Protein AF-A0A956G2D6-F1 (afdb_monomer_lite)

Radius of gyration: 20.36 Å; chains: 1; bounding box: 50×50×45 Å

Foldseek 3Di:
DVVVVVVVVVVVVVVVVVPPPPCVVVLLLVLLVCLLVVDDDNVVSLVVNLVNQPVSLVSLLVCLVPGDLNSVLSSLLSLLSSLELVCLVVLVVCCVVDDDPSNNVSSVVSNVSNVVVVVVD

pLDDT: mean 87.9, std 17.3, range [47.53, 98.69]

Secondary structure (DSSP, 8-state):
--SHHHHHHHHHHHHHHTSS---HHHHHHHHHHHHHHT-S-HHHHHHHHHHHGGGHHHHHHHHHTTS-HHHHHHHHHHHHHH--GGGHHHHHHHHHH---HHHHHHHHHHHHHHHHHHTT-

Structure (mmCIF, N/CA/C/O backbone):
data_AF-A0A956G2D6-F1
#
_entry.id   AF-A0A956G2D6-F1
#
loop_
_atom_site.group_PDB
_atom_site.id
_atom_site.type_symbol
_atom_site.label_atom_id
_atom_site.label_alt_id
_atom_site.label_comp_id
_atom_site.label_asym_id
_atom_site.label_entity_id
_atom_site.label_seq_id
_atom_site.pdbx_PDB_ins_code
_atom_site.Cartn_x
_atom_site.Cartn_y
_atom_site.Cartn_z
_atom_site.occupancy
_atom_site.B_iso_or_equiv
_atom_site.auth_seq_id
_atom_site.auth_comp_id
_atom_site.auth_asym_id
_atom_site.auth_atom_id
_atom_site.pdbx_PDB_model_num
ATOM 1 N N . MET A 1 1 ? 37.553 -36.895 -31.071 1.00 50.66 1 MET A N 1
ATOM 2 C CA . MET A 1 1 ? 37.070 -36.679 -29.684 1.00 50.66 1 MET A CA 1
ATOM 3 C C . MET A 1 1 ? 37.289 -35.267 -29.112 1.00 50.66 1 MET A C 1
ATOM 5 O O . MET A 1 1 ? 36.662 -34.953 -28.116 1.00 50.66 1 MET A O 1
ATOM 9 N N . LYS A 1 2 ? 38.093 -34.372 -29.718 1.00 47.81 2 LYS A N 1
ATOM 10 C CA . LYS A 1 2 ? 38.347 -33.012 -29.175 1.00 47.81 2 LYS A CA 1
ATOM 11 C C . LYS A 1 2 ? 37.260 -31.956 -29.477 1.00 47.81 2 LYS A C 1
ATOM 13 O O . LYS A 1 2 ? 37.235 -30.916 -28.837 1.00 47.81 2 LYS A O 1
ATOM 18 N N . ARG A 1 3 ? 36.348 -32.217 -30.425 1.00 49.69 3 ARG A N 1
ATOM 19 C CA . ARG A 1 3 ? 35.299 -31.259 -30.845 1.00 49.69 3 ARG A CA 1
ATOM 20 C C . ARG A 1 3 ? 34.034 -31.283 -29.974 1.00 49.69 3 ARG A C 1
ATOM 22 O O . ARG A 1 3 ? 33.341 -30.282 -29.907 1.00 49.69 3 ARG A O 1
ATOM 29 N N . ALA A 1 4 ? 33.774 -32.382 -29.263 1.00 51.19 4 ALA A N 1
ATOM 30 C CA . ALA A 1 4 ? 32.620 -32.495 -28.365 1.00 51.19 4 ALA A CA 1
ATOM 31 C C . ALA A 1 4 ? 32.812 -31.723 -27.042 1.00 51.19 4 ALA A C 1
ATOM 33 O O . ALA A 1 4 ? 31.841 -31.281 -26.439 1.00 51.19 4 ALA A O 1
ATOM 34 N N . LEU A 1 5 ? 34.065 -31.505 -26.620 1.00 47.53 5 LEU A N 1
ATOM 35 C CA . LEU A 1 5 ? 34.385 -30.820 -25.362 1.00 47.53 5 LEU A CA 1
ATOM 36 C C . LEU A 1 5 ? 34.169 -29.294 -25.437 1.00 47.53 5 LEU A C 1
ATOM 38 O O . LEU A 1 5 ? 33.824 -28.668 -24.440 1.00 47.53 5 LEU A O 1
ATOM 42 N N . ALA A 1 6 ? 34.333 -28.694 -26.622 1.00 52.78 6 ALA A N 1
ATOM 43 C CA . ALA A 1 6 ? 34.221 -27.245 -26.815 1.00 52.78 6 ALA A CA 1
ATOM 44 C C . ALA A 1 6 ? 32.763 -26.735 -26.791 1.00 52.78 6 ALA A C 1
ATOM 46 O O . ALA A 1 6 ? 32.507 -25.624 -26.326 1.00 52.78 6 ALA A O 1
ATOM 47 N N . CYS A 1 7 ? 31.798 -27.552 -27.232 1.00 49.44 7 CYS A N 1
ATOM 48 C CA . CYS A 1 7 ? 30.370 -27.207 -27.176 1.00 49.44 7 CYS A CA 1
ATOM 49 C C . CYS A 1 7 ? 29.788 -27.282 -25.758 1.00 49.44 7 CYS A C 1
ATOM 51 O O . CYS A 1 7 ? 28.881 -26.525 -25.431 1.00 49.44 7 CYS A O 1
ATOM 53 N N . LEU A 1 8 ? 30.314 -28.159 -24.899 1.00 51.12 8 LEU A N 1
ATOM 54 C CA . LEU A 1 8 ? 29.847 -28.266 -23.515 1.00 51.12 8 LEU A CA 1
ATOM 55 C C . LEU A 1 8 ? 30.339 -27.099 -22.649 1.00 51.12 8 LEU A C 1
ATOM 57 O O . LEU A 1 8 ? 29.592 -26.632 -21.798 1.00 51.12 8 LEU A O 1
ATOM 61 N N . LEU A 1 9 ? 31.543 -26.568 -22.900 1.00 50.56 9 LEU A N 1
ATOM 62 C CA . LEU A 1 9 ? 32.072 -25.431 -22.133 1.00 50.56 9 LEU A CA 1
ATOM 63 C C . LEU A 1 9 ? 31.369 -24.097 -22.442 1.00 50.56 9 LEU A C 1
ATOM 65 O O . LEU A 1 9 ? 31.257 -23.243 -21.567 1.00 50.56 9 LEU A O 1
ATOM 69 N N . SER A 1 10 ? 30.893 -23.909 -23.674 1.00 54.84 10 SER A N 1
ATOM 70 C CA . SER A 1 10 ? 30.214 -22.675 -24.098 1.00 54.84 10 SER A CA 1
ATOM 71 C C . SER A 1 10 ? 28.768 -22.591 -23.591 1.00 54.84 10 SER A C 1
ATOM 73 O O . SER A 1 10 ? 28.270 -21.494 -23.341 1.00 54.84 10 SER A O 1
ATOM 75 N N . LEU A 1 11 ? 28.115 -23.733 -23.352 1.00 51.84 11 LEU A N 1
ATOM 76 C CA . LEU A 1 11 ? 26.757 -23.786 -22.805 1.00 51.84 11 LEU A CA 1
ATOM 77 C C . LEU A 1 11 ? 26.710 -23.429 -21.306 1.00 51.84 11 LEU A C 1
ATOM 79 O O . LEU A 1 11 ? 25.756 -22.801 -20.849 1.00 51.84 11 LEU A O 1
ATOM 83 N N . SER A 1 12 ? 27.764 -23.747 -20.549 1.00 54.56 12 SER A N 1
ATOM 84 C CA . SER A 1 12 ? 27.861 -23.443 -19.112 1.00 54.56 12 SER A CA 1
ATOM 85 C C . SER A 1 12 ? 27.950 -21.941 -18.819 1.00 54.56 12 SER A C 1
ATOM 87 O O . SER A 1 12 ? 27.437 -21.474 -17.805 1.00 54.56 12 SER A O 1
ATOM 89 N N . ILE A 1 13 ? 28.580 -21.170 -19.712 1.00 55.50 13 ILE A N 1
ATOM 90 C CA . ILE A 1 13 ? 28.765 -19.719 -19.542 1.00 55.50 13 ILE A CA 1
ATOM 91 C C . ILE A 1 13 ? 27.453 -18.967 -19.821 1.00 55.50 13 ILE A C 1
ATOM 93 O O . ILE A 1 13 ? 27.145 -17.987 -19.144 1.00 55.50 13 ILE A O 1
ATOM 97 N N . ALA A 1 14 ? 26.628 -19.457 -20.752 1.00 54.78 14 ALA A N 1
ATOM 98 C CA . ALA A 1 14 ? 25.333 -18.851 -21.064 1.00 54.78 14 ALA A CA 1
ATOM 99 C C . ALA A 1 14 ? 24.298 -19.021 -19.932 1.00 54.78 14 ALA A C 1
ATOM 101 O O . ALA A 1 14 ? 23.483 -18.125 -19.715 1.00 54.78 14 ALA A O 1
ATOM 102 N N . LEU A 1 15 ? 24.351 -20.121 -19.167 1.00 52.66 15 LEU A N 1
ATOM 103 C CA . LEU A 1 15 ? 23.475 -20.313 -18.001 1.00 52.66 15 LEU A CA 1
ATOM 104 C C . LEU A 1 15 ? 23.882 -19.454 -16.791 1.00 52.66 15 LEU A C 1
ATOM 106 O O . LEU A 1 15 ? 23.016 -19.073 -16.005 1.00 52.66 15 LEU A O 1
ATOM 110 N N . ALA A 1 16 ? 25.164 -19.103 -16.650 1.00 53.59 16 ALA A N 1
ATOM 111 C CA . ALA A 1 16 ? 25.640 -18.261 -15.550 1.00 53.59 16 ALA A CA 1
ATOM 112 C C . ALA A 1 16 ? 25.192 -16.790 -15.684 1.00 53.59 16 ALA A C 1
ATOM 114 O O . ALA A 1 16 ? 24.932 -16.129 -14.681 1.00 53.59 16 ALA A O 1
ATOM 115 N N . ALA A 1 17 ? 25.030 -16.283 -16.912 1.00 53.00 17 ALA A N 1
ATOM 116 C CA . ALA A 1 17 ? 24.597 -14.903 -17.157 1.00 53.00 17 ALA A CA 1
ATOM 117 C C . ALA A 1 17 ? 23.104 -14.658 -16.850 1.00 53.00 17 ALA A C 1
ATOM 119 O O . ALA A 1 17 ? 22.719 -13.534 -16.540 1.00 53.00 17 ALA A O 1
ATOM 120 N N . ALA A 1 18 ? 22.261 -15.696 -16.888 1.00 53.28 18 ALA A N 1
ATOM 121 C CA . ALA A 1 18 ? 20.830 -15.583 -16.590 1.00 53.28 18 ALA A CA 1
ATOM 122 C C . ALA A 1 18 ? 20.503 -15.634 -15.082 1.00 53.28 18 ALA A C 1
ATOM 124 O O . ALA A 1 18 ? 19.379 -15.325 -14.691 1.00 53.28 18 ALA A O 1
ATOM 125 N N . ALA A 1 19 ? 21.465 -16.016 -14.236 1.00 53.44 19 ALA A N 1
ATOM 126 C CA . ALA A 1 19 ? 21.243 -16.283 -12.814 1.00 53.44 19 ALA A CA 1
ATOM 127 C C . ALA A 1 19 ? 21.637 -15.129 -11.870 1.00 53.44 19 ALA A C 1
ATOM 129 O O . ALA A 1 19 ? 21.356 -15.212 -10.677 1.00 53.44 19 ALA A O 1
ATOM 130 N N . CYS A 1 20 ? 22.266 -14.058 -12.372 1.00 59.19 20 CYS A N 1
ATOM 131 C CA . CYS A 1 20 ? 22.840 -13.004 -11.521 1.00 59.19 20 CYS A CA 1
ATOM 132 C C . CYS A 1 20 ? 22.127 -11.647 -11.560 1.00 59.19 20 CYS A C 1
ATOM 134 O O . CYS A 1 20 ? 22.543 -10.742 -10.842 1.00 59.19 20 CYS A O 1
ATOM 136 N N . ASP A 1 21 ? 21.063 -11.484 -12.346 1.00 55.22 21 ASP A N 1
ATOM 137 C CA . ASP A 1 21 ? 20.349 -10.208 -12.417 1.00 55.22 21 ASP A CA 1
ATOM 138 C C . ASP A 1 21 ? 19.060 -10.260 -11.582 1.00 55.22 21 ASP A C 1
ATOM 140 O O . ASP A 1 21 ? 17.944 -10.364 -12.109 1.00 55.22 21 ASP A O 1
ATOM 144 N N . ASP A 1 22 ? 19.211 -10.238 -10.249 1.00 69.38 22 ASP A N 1
ATOM 145 C CA . ASP A 1 22 ? 18.088 -10.075 -9.318 1.00 69.38 22 ASP A CA 1
ATOM 146 C C . ASP A 1 22 ? 17.561 -8.635 -9.390 1.00 69.38 22 ASP A C 1
ATOM 148 O O . ASP A 1 22 ? 17.736 -7.798 -8.509 1.00 69.38 22 ASP A O 1
ATOM 152 N N . ASN A 1 23 ? 16.883 -8.344 -10.496 1.00 83.06 23 ASN A N 1
ATOM 153 C CA . ASN A 1 23 ? 16.198 -7.086 -10.752 1.00 83.06 23 ASN A CA 1
ATOM 154 C C . ASN A 1 23 ? 14.896 -6.949 -9.955 1.00 83.06 23 ASN A C 1
ATOM 156 O O . ASN A 1 23 ? 14.150 -5.982 -10.147 1.00 83.06 23 ASN A O 1
ATOM 160 N N . ARG A 1 24 ? 14.553 -7.917 -9.099 1.00 86.50 24 ARG A N 1
ATOM 161 C CA . ARG A 1 24 ? 13.306 -7.892 -8.334 1.00 86.50 24 ARG A CA 1
ATOM 162 C C . ARG A 1 24 ? 13.178 -6.641 -7.452 1.00 86.50 24 ARG A C 1
ATOM 164 O O . ARG A 1 24 ? 12.102 -6.037 -7.521 1.00 86.50 24 ARG A O 1
ATOM 171 N N . PRO A 1 25 ? 14.219 -6.182 -6.722 1.00 88.12 25 PRO A N 1
ATOM 172 C CA . PRO A 1 25 ? 14.168 -4.939 -5.952 1.00 88.12 25 PRO A CA 1
ATOM 173 C C . PRO A 1 25 ? 13.843 -3.732 -6.829 1.00 88.12 25 PRO A C 1
ATOM 175 O O . PRO A 1 25 ? 12.890 -2.995 -6.573 1.00 88.12 25 PRO A O 1
ATOM 178 N N . HIS A 1 26 ? 14.577 -3.584 -7.935 1.00 91.19 26 HIS A N 1
ATOM 179 C CA . HIS A 1 26 ? 14.407 -2.472 -8.862 1.00 91.19 26 HIS A CA 1
ATOM 180 C C . HIS A 1 26 ? 13.005 -2.458 -9.488 1.00 91.19 26 HIS A C 1
ATOM 182 O O . HIS A 1 26 ? 12.351 -1.417 -9.558 1.00 91.19 26 HIS A O 1
ATOM 188 N N . ARG A 1 27 ? 12.498 -3.622 -9.914 1.00 94.12 27 ARG A N 1
ATOM 189 C CA . ARG A 1 27 ? 11.162 -3.734 -10.518 1.00 94.12 27 ARG A CA 1
ATOM 190 C C . ARG A 1 27 ? 10.042 -3.478 -9.506 1.00 94.12 27 ARG A C 1
ATOM 192 O O . ARG A 1 27 ? 9.046 -2.854 -9.871 1.00 94.12 27 ARG A O 1
ATOM 199 N N . CYS A 1 28 ? 10.213 -3.902 -8.252 1.00 95.69 28 CYS A N 1
ATOM 200 C CA . CYS A 1 28 ? 9.273 -3.605 -7.172 1.00 95.69 28 CYS A CA 1
ATOM 201 C C . CYS A 1 28 ? 9.209 -2.101 -6.895 1.00 95.69 28 CYS A C 1
ATOM 203 O O . CYS A 1 28 ? 8.127 -1.512 -6.963 1.00 95.69 28 CYS A O 1
ATOM 205 N N . ARG A 1 29 ? 10.367 -1.458 -6.702 1.00 96.06 29 ARG A N 1
ATOM 206 C CA . ARG A 1 29 ? 10.467 -0.003 -6.533 1.00 96.06 29 ARG A CA 1
ATOM 207 C C . ARG A 1 29 ? 9.822 0.749 -7.689 1.00 96.06 29 ARG A C 1
ATOM 209 O O . ARG A 1 29 ? 9.023 1.656 -7.473 1.00 96.06 29 ARG A O 1
ATOM 216 N N . ALA A 1 30 ? 10.119 0.348 -8.925 1.00 95.81 30 ALA A N 1
ATOM 217 C CA . ALA A 1 30 ? 9.541 0.966 -10.111 1.00 95.81 30 ALA A CA 1
ATOM 218 C C . ALA A 1 30 ? 8.009 0.830 -10.150 1.00 95.81 30 ALA A C 1
ATOM 220 O O . ALA A 1 30 ? 7.322 1.774 -10.540 1.00 95.81 30 ALA A O 1
ATOM 221 N N . ALA A 1 31 ? 7.456 -0.313 -9.732 1.00 96.62 31 ALA A N 1
ATOM 222 C CA . ALA A 1 31 ? 6.011 -0.503 -9.652 1.00 96.62 31 ALA A CA 1
ATOM 223 C C . ALA A 1 31 ? 5.374 0.424 -8.604 1.00 96.62 31 ALA A C 1
ATOM 225 O O . ALA A 1 31 ? 4.417 1.125 -8.931 1.00 96.62 31 ALA A O 1
ATOM 226 N N . VAL A 1 32 ? 5.939 0.500 -7.393 1.00 97.62 32 VAL A N 1
ATOM 227 C CA . VAL A 1 32 ? 5.461 1.416 -6.340 1.00 97.62 32 VAL A CA 1
ATOM 228 C C . VAL A 1 32 ? 5.557 2.870 -6.801 1.00 97.62 32 VAL A C 1
ATOM 230 O O . VAL A 1 32 ? 4.589 3.619 -6.690 1.00 97.62 32 VAL A O 1
ATOM 233 N N . TYR A 1 33 ? 6.676 3.263 -7.411 1.00 97.44 33 TYR A N 1
ATOM 234 C CA . TYR A 1 33 ? 6.867 4.613 -7.938 1.00 97.44 33 TYR A CA 1
ATOM 235 C C . TYR A 1 33 ? 5.810 4.991 -8.984 1.00 97.44 33 TYR A C 1
ATOM 237 O O . TYR A 1 33 ? 5.295 6.109 -8.972 1.00 97.44 33 TYR A O 1
ATOM 245 N N . ARG A 1 34 ? 5.431 4.060 -9.870 1.00 97.62 34 ARG A N 1
ATOM 246 C CA . ARG A 1 34 ? 4.359 4.284 -10.855 1.00 97.62 34 ARG A CA 1
ATOM 247 C C . ARG A 1 34 ? 2.994 4.484 -10.193 1.00 97.62 34 ARG A C 1
ATOM 249 O O . ARG A 1 34 ? 2.249 5.353 -10.640 1.00 97.62 34 ARG A O 1
ATOM 256 N N . VAL A 1 35 ? 2.696 3.753 -9.112 1.00 97.62 35 VAL A N 1
ATOM 257 C CA . VAL A 1 35 ? 1.482 3.972 -8.299 1.00 97.62 35 VAL A CA 1
ATOM 258 C C . VAL A 1 35 ? 1.500 5.361 -7.657 1.00 97.62 35 VAL A C 1
ATOM 260 O O . VAL A 1 35 ? 0.486 6.061 -7.677 1.00 97.62 35 VAL A O 1
ATOM 263 N N . VAL A 1 36 ? 2.653 5.784 -7.130 1.00 98.00 36 VAL A N 1
ATOM 264 C CA . VAL A 1 36 ? 2.821 7.098 -6.488 1.00 98.00 36 VAL A CA 1
ATOM 265 C C . VAL A 1 36 ? 2.660 8.239 -7.485 1.00 98.00 36 VAL A C 1
ATOM 267 O O . VAL A 1 36 ? 1.956 9.206 -7.206 1.00 98.00 36 VAL A O 1
ATOM 270 N N . LYS A 1 37 ? 3.280 8.124 -8.663 1.00 97.38 37 LYS A N 1
ATOM 271 C CA . LYS A 1 37 ? 3.179 9.132 -9.723 1.00 97.38 37 LYS A CA 1
ATOM 272 C C . LYS A 1 37 ? 1.813 9.175 -10.404 1.00 97.38 37 LYS A C 1
ATOM 274 O O . LYS A 1 37 ? 1.534 10.159 -11.078 1.00 97.38 37 LYS A O 1
ATOM 279 N N . GLY A 1 38 ? 0.990 8.134 -10.258 1.00 94.31 38 GLY A N 1
ATOM 280 C CA . GLY A 1 38 ? -0.318 8.057 -10.909 1.00 94.31 38 GLY A CA 1
ATOM 281 C C . GLY A 1 38 ? -0.232 8.023 -12.439 1.00 94.31 38 GLY A C 1
ATOM 282 O O . GLY A 1 38 ? -1.134 8.497 -13.117 1.00 94.31 38 GLY A O 1
ATOM 283 N N . THR A 1 39 ? 0.867 7.511 -13.001 1.00 90.31 39 THR A N 1
ATOM 284 C CA . THR A 1 39 ? 1.084 7.492 -14.458 1.00 90.31 39 THR A CA 1
ATOM 285 C C . THR A 1 39 ? 0.690 6.155 -15.065 1.00 90.31 39 THR A C 1
ATOM 287 O O . THR A 1 39 ? 1.163 5.120 -14.593 1.00 90.31 39 THR A O 1
ATOM 290 N N . GLY A 1 40 ? -0.044 6.187 -16.178 1.00 92.44 40 GLY A N 1
ATOM 291 C CA . GLY A 1 40 ? -0.425 4.991 -16.928 1.00 92.44 40 GLY A CA 1
ATOM 292 C C . GLY A 1 40 ? -1.570 4.216 -16.276 1.00 92.44 40 GLY A C 1
ATOM 293 O O . GLY A 1 40 ? -2.422 4.788 -15.602 1.00 92.44 40 GLY A O 1
ATOM 294 N N . ASP A 1 41 ? -1.586 2.904 -16.494 1.00 96.00 41 ASP A N 1
ATOM 295 C CA . ASP A 1 41 ? -2.582 2.000 -15.919 1.00 96.00 41 ASP A CA 1
ATOM 296 C C . ASP A 1 41 ? -2.251 1.708 -14.448 1.00 96.00 41 ASP A C 1
ATOM 298 O O . ASP A 1 41 ? -1.434 0.842 -14.113 1.00 96.00 41 ASP A O 1
ATOM 302 N N . ILE A 1 42 ? -2.863 2.494 -13.565 1.00 96.44 42 ILE A N 1
ATOM 303 C CA . ILE A 1 42 ? -2.614 2.465 -12.125 1.00 96.44 42 ILE A CA 1
ATOM 304 C C . ILE A 1 42 ? -2.971 1.107 -11.518 1.00 96.44 42 ILE A C 1
ATOM 306 O O . ILE A 1 42 ? -2.195 0.591 -10.713 1.00 96.44 42 ILE A O 1
ATOM 310 N N . GLU A 1 43 ? -4.103 0.512 -11.893 1.00 96.88 43 GLU A N 1
ATOM 311 C CA . GLU A 1 43 ? -4.533 -0.766 -11.314 1.00 96.88 43 GLU A CA 1
ATOM 312 C C . GLU A 1 43 ? -3.567 -1.885 -11.698 1.00 96.88 43 GLU A C 1
ATOM 314 O O . GLU A 1 43 ? -3.136 -2.646 -10.833 1.00 96.88 43 GLU A O 1
ATOM 319 N N . ARG A 1 44 ? -3.072 -1.897 -12.941 1.00 96.94 44 ARG A N 1
ATOM 320 C CA . ARG A 1 44 ? -2.004 -2.823 -13.339 1.00 96.94 44 ARG A CA 1
ATOM 321 C C . ARG A 1 44 ? -0.723 -2.631 -12.524 1.00 96.94 44 ARG A C 1
ATOM 323 O O . ARG A 1 44 ? -0.008 -3.599 -12.255 1.00 96.94 44 ARG A O 1
ATOM 330 N N . HIS A 1 45 ? -0.383 -1.400 -12.146 1.00 97.31 45 HIS A N 1
ATOM 331 C CA . HIS A 1 45 ? 0.766 -1.143 -11.276 1.00 97.31 45 HIS A CA 1
ATOM 332 C C . HIS A 1 45 ? 0.520 -1.621 -9.841 1.00 97.31 45 HIS A C 1
ATOM 334 O O . HIS A 1 45 ? 1.418 -2.231 -9.258 1.00 97.31 45 HIS A O 1
ATOM 340 N N . ILE A 1 46 ? -0.690 -1.440 -9.308 1.00 98.12 46 ILE A N 1
ATOM 341 C CA . ILE A 1 46 ? -1.092 -1.995 -8.010 1.00 98.12 46 ILE A CA 1
ATOM 342 C C . ILE A 1 46 ? -1.025 -3.527 -8.045 1.00 98.12 46 ILE A C 1
ATOM 344 O O . ILE A 1 46 ? -0.458 -4.122 -7.133 1.00 98.12 46 ILE A O 1
ATOM 348 N N . A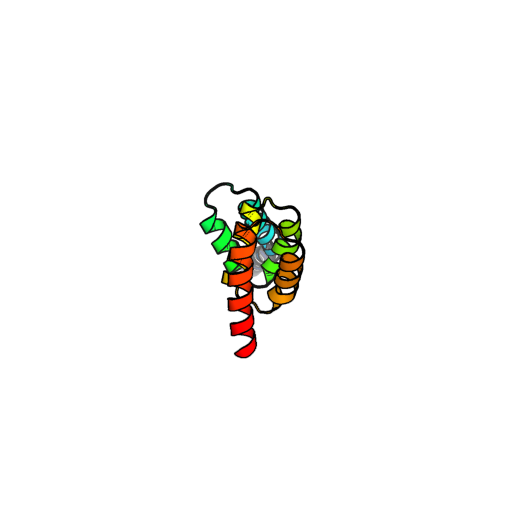SP A 1 47 ? -1.513 -4.174 -9.102 1.00 98.06 47 ASP A N 1
ATOM 349 C CA . ASP A 1 47 ? -1.464 -5.633 -9.255 1.00 98.06 47 ASP A CA 1
ATOM 350 C C . ASP A 1 47 ? -0.030 -6.166 -9.212 1.00 98.06 47 ASP A C 1
ATOM 352 O O . ASP A 1 47 ? 0.247 -7.171 -8.555 1.00 98.06 47 ASP A O 1
ATOM 356 N N . ARG A 1 48 ? 0.915 -5.461 -9.848 1.00 97.19 48 ARG A N 1
ATOM 357 C CA . ARG A 1 48 ? 2.344 -5.802 -9.766 1.00 97.19 48 ARG A CA 1
ATOM 358 C C . ARG A 1 48 ? 2.886 -5.651 -8.349 1.00 97.19 48 ARG A C 1
ATOM 360 O O . ARG A 1 48 ? 3.596 -6.538 -7.890 1.00 97.19 48 ARG A O 1
ATOM 367 N N . VAL A 1 49 ? 2.551 -4.560 -7.657 1.00 98.00 49 VAL A N 1
ATOM 368 C CA . VAL A 1 49 ? 2.930 -4.350 -6.247 1.00 98.00 49 VAL A CA 1
ATOM 369 C C . VAL A 1 49 ? 2.400 -5.494 -5.377 1.00 98.00 49 VAL A C 1
ATOM 371 O O . VAL A 1 49 ? 3.151 -6.069 -4.592 1.00 98.00 49 VAL A O 1
ATOM 374 N N . VAL A 1 50 ? 1.141 -5.891 -5.571 1.00 98.25 50 VAL A N 1
ATOM 375 C CA . VAL A 1 50 ? 0.521 -7.013 -4.854 1.00 98.25 50 VAL A CA 1
ATOM 376 C C . VAL A 1 50 ? 1.225 -8.337 -5.161 1.00 98.25 50 VAL A C 1
ATOM 378 O O . VAL A 1 50 ? 1.451 -9.120 -4.241 1.00 98.25 50 VAL A O 1
ATOM 381 N N . ALA A 1 51 ? 1.633 -8.573 -6.411 1.00 97.44 51 ALA A N 1
ATOM 382 C CA . ALA A 1 51 ? 2.358 -9.782 -6.807 1.00 97.44 51 ALA A CA 1
ATOM 383 C C . ALA A 1 51 ? 3.737 -9.918 -6.131 1.00 97.44 51 ALA A C 1
ATOM 385 O O . ALA A 1 51 ? 4.199 -11.035 -5.902 1.00 97.44 51 ALA A O 1
ATOM 386 N N . TYR A 1 52 ? 4.389 -8.809 -5.761 1.00 97.06 52 TYR A N 1
ATOM 387 C CA . TYR A 1 52 ? 5.613 -8.855 -4.952 1.00 97.06 52 TYR A CA 1
ATOM 388 C C . TYR A 1 52 ? 5.351 -9.242 -3.488 1.00 97.06 52 TYR A C 1
ATOM 390 O O . TYR A 1 52 ? 6.270 -9.712 -2.811 1.00 97.06 52 TYR A O 1
ATOM 398 N N . GLY A 1 53 ? 4.110 -9.101 -3.015 1.00 96.69 53 GLY A N 1
ATOM 399 C CA . GLY A 1 53 ? 3.671 -9.518 -1.689 1.00 96.69 53 GLY A CA 1
ATOM 400 C C . GLY A 1 53 ? 4.339 -8.722 -0.569 1.00 96.69 53 GLY A C 1
ATOM 401 O O . GLY A 1 53 ? 4.497 -7.508 -0.657 1.00 96.69 53 GLY A O 1
ATOM 402 N N . VAL A 1 54 ? 4.748 -9.424 0.490 1.00 95.81 54 VAL A N 1
ATOM 403 C CA . VAL A 1 54 ? 5.410 -8.845 1.674 1.00 95.81 54 VAL A CA 1
ATOM 404 C C . VAL A 1 54 ? 6.634 -8.004 1.308 1.00 95.81 54 VAL A C 1
ATOM 406 O O . VAL A 1 54 ? 6.869 -6.965 1.914 1.00 95.81 54 VAL A O 1
ATOM 409 N N . TYR A 1 5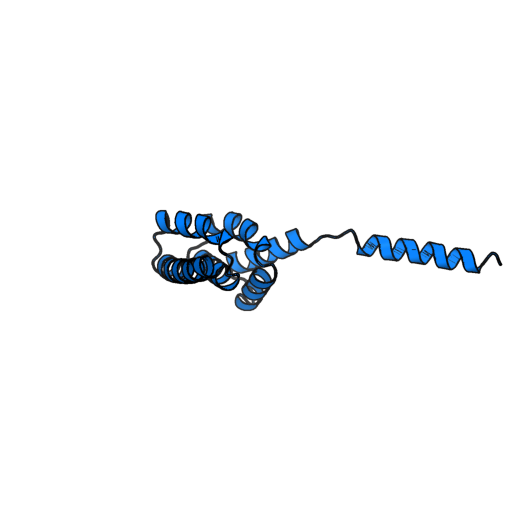5 ? 7.370 -8.401 0.268 1.00 95.12 55 TYR A N 1
ATOM 410 C CA . TYR A 1 55 ? 8.558 -7.684 -0.189 1.00 95.12 55 TYR A CA 1
ATOM 411 C C . TYR A 1 55 ? 8.267 -6.222 -0.570 1.00 95.12 55 TYR A C 1
ATOM 413 O O . TYR A 1 55 ? 9.094 -5.342 -0.348 1.00 95.12 55 TYR A O 1
ATOM 421 N N . ALA A 1 56 ? 7.072 -5.941 -1.098 1.00 97.69 56 ALA A N 1
ATOM 422 C CA . ALA A 1 56 ? 6.694 -4.586 -1.478 1.00 97.69 56 ALA A CA 1
ATOM 423 C C . ALA A 1 56 ? 6.447 -3.654 -0.287 1.00 97.69 56 ALA A C 1
ATOM 425 O O . ALA A 1 56 ? 6.433 -2.442 -0.484 1.00 97.69 56 ALA A O 1
ATOM 426 N N . LEU A 1 57 ? 6.257 -4.180 0.929 1.00 97.81 57 LEU A N 1
ATOM 427 C CA . LEU A 1 57 ? 5.948 -3.357 2.100 1.00 97.81 57 LEU A CA 1
ATOM 428 C C . LEU A 1 57 ? 7.062 -2.352 2.405 1.00 97.81 57 LEU A C 1
ATOM 430 O O . LEU A 1 57 ? 6.753 -1.211 2.726 1.00 97.81 57 LEU A O 1
ATOM 434 N N . VAL A 1 58 ? 8.328 -2.736 2.210 1.00 96.75 58 VAL A N 1
ATOM 435 C CA . VAL A 1 58 ? 9.485 -1.847 2.413 1.00 96.75 58 VAL A CA 1
ATOM 436 C C . VAL A 1 58 ? 9.444 -0.658 1.451 1.00 96.75 58 VAL A C 1
ATOM 438 O O . VAL A 1 58 ? 9.606 0.489 1.854 1.00 96.75 58 VAL A O 1
ATOM 441 N N . GLU A 1 59 ? 9.184 -0.914 0.169 1.00 97.81 59 GLU A N 1
ATOM 442 C CA . GLU A 1 59 ? 9.112 0.146 -0.842 1.00 97.81 59 GLU A CA 1
ATOM 443 C C . GLU A 1 59 ? 7.849 1.011 -0.658 1.00 97.81 59 GLU A C 1
ATOM 445 O O . GLU A 1 59 ? 7.886 2.219 -0.887 1.00 97.81 59 GLU A O 1
ATOM 450 N N . ILE A 1 60 ? 6.736 0.423 -0.199 1.00 98.38 60 ILE A N 1
ATOM 451 C CA . ILE A 1 60 ? 5.527 1.166 0.186 1.00 98.38 60 ILE A CA 1
ATOM 452 C C . ILE A 1 60 ? 5.835 2.110 1.352 1.00 98.38 60 ILE A C 1
ATOM 454 O O . ILE A 1 60 ? 5.512 3.291 1.262 1.00 98.38 60 ILE A O 1
ATOM 458 N N . GLU A 1 61 ? 6.471 1.619 2.415 1.00 97.88 61 GLU A N 1
ATOM 459 C CA . GLU A 1 61 ? 6.841 2.405 3.597 1.00 97.88 61 GLU A CA 1
ATOM 460 C C . GLU A 1 61 ? 7.723 3.604 3.234 1.00 97.88 61 GLU A C 1
ATOM 462 O O . GLU A 1 61 ? 7.435 4.730 3.633 1.00 97.88 61 GLU A O 1
ATOM 467 N N . GLN A 1 62 ? 8.732 3.395 2.386 1.00 96.50 62 GLN A N 1
ATOM 468 C CA . GLN A 1 62 ? 9.622 4.469 1.936 1.00 96.50 62 GLN A CA 1
ATOM 469 C C . GLN A 1 62 ? 8.895 5.587 1.177 1.00 96.50 62 GLN A C 1
ATOM 471 O O . GLN A 1 62 ? 9.322 6.740 1.214 1.00 96.50 62 GLN A O 1
ATOM 476 N N . GLN A 1 63 ? 7.820 5.267 0.455 1.00 97.19 63 GLN A N 1
ATOM 477 C CA . GLN A 1 63 ? 7.130 6.233 -0.401 1.00 97.19 63 GLN A CA 1
ATOM 478 C C . GLN A 1 63 ? 5.893 6.851 0.256 1.00 97.19 63 GLN A C 1
ATOM 480 O O . GLN A 1 63 ? 5.536 7.989 -0.056 1.00 97.19 63 GLN A O 1
ATOM 485 N N . ILE A 1 64 ? 5.217 6.128 1.153 1.00 97.69 64 ILE A N 1
ATOM 486 C CA . ILE A 1 64 ? 3.885 6.509 1.634 1.00 97.69 64 ILE A CA 1
ATOM 487 C C . ILE A 1 64 ? 3.887 7.837 2.393 1.00 97.69 64 ILE A C 1
ATOM 489 O O . ILE A 1 64 ? 2.936 8.598 2.267 1.00 97.69 64 ILE A O 1
ATOM 493 N N . HIS A 1 65 ? 4.961 8.171 3.108 1.00 93.81 65 HIS A N 1
ATOM 494 C CA . HIS A 1 65 ? 5.048 9.406 3.895 1.00 93.81 65 HIS A CA 1
ATOM 495 C C . HIS A 1 65 ? 5.211 10.677 3.051 1.00 93.81 65 HIS A C 1
ATOM 497 O O . HIS A 1 65 ? 4.877 11.766 3.512 1.00 93.81 65 HIS A O 1
ATOM 503 N N . HIS A 1 66 ? 5.690 10.546 1.813 1.00 93.94 66 HIS A N 1
ATOM 504 C CA . HIS A 1 66 ? 5.938 11.674 0.907 1.00 93.94 66 HIS A CA 1
ATOM 505 C C . HIS A 1 66 ? 4.9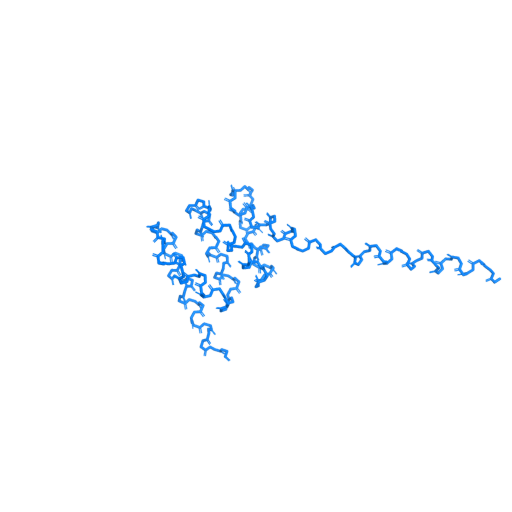75 11.704 -0.285 1.00 93.94 66 HIS A C 1
ATOM 507 O O . HIS A 1 66 ? 4.960 12.663 -1.057 1.00 93.94 66 HIS A O 1
ATOM 513 N N . ALA A 1 67 ? 4.170 10.656 -0.454 1.00 97.44 67 ALA A N 1
ATOM 514 C CA . ALA A 1 67 ? 3.201 10.558 -1.530 1.00 97.44 67 ALA A CA 1
ATOM 515 C C . ALA A 1 67 ? 2.018 11.525 -1.316 1.00 97.44 67 ALA A C 1
ATOM 517 O O . ALA A 1 67 ? 1.613 11.757 -0.173 1.00 97.44 67 ALA A O 1
ATOM 518 N N . PRO A 1 68 ? 1.410 12.062 -2.391 1.00 97.75 68 PRO A N 1
ATOM 519 C CA . PRO A 1 68 ? 0.165 12.825 -2.290 1.00 97.75 68 PRO A CA 1
ATOM 520 C C . PRO A 1 68 ? -0.978 11.944 -1.758 1.00 97.75 68 PRO A C 1
ATOM 522 O O . PRO A 1 68 ? -0.940 10.723 -1.910 1.00 97.75 68 PRO A O 1
ATOM 525 N N . ALA A 1 69 ? -2.011 12.551 -1.165 1.00 97.81 69 ALA A N 1
ATOM 526 C CA . ALA A 1 69 ? -3.094 11.833 -0.478 1.00 97.81 69 ALA A CA 1
ATOM 527 C C . ALA A 1 69 ? -3.729 10.720 -1.333 1.00 97.81 69 ALA A C 1
ATOM 529 O O . ALA A 1 69 ? -3.855 9.580 -0.892 1.00 97.81 69 ALA A O 1
ATOM 530 N N . GLU A 1 70 ? -4.028 11.008 -2.599 1.00 97.44 70 GLU A N 1
ATOM 531 C CA . GLU A 1 70 ? -4.590 10.025 -3.527 1.00 97.44 70 GLU A CA 1
ATOM 532 C C . GLU A 1 70 ? -3.663 8.807 -3.727 1.00 97.44 70 GLU A C 1
ATOM 534 O O . GLU A 1 70 ? -4.104 7.656 -3.715 1.00 97.44 70 GLU A O 1
ATOM 539 N N . ALA A 1 71 ? -2.352 9.036 -3.846 1.00 98.06 71 ALA A N 1
ATOM 540 C CA . ALA A 1 71 ? -1.369 7.963 -3.930 1.00 98.06 71 ALA A CA 1
ATOM 541 C C . ALA A 1 71 ? -1.247 7.186 -2.612 1.00 98.06 71 ALA A C 1
ATOM 543 O O . ALA A 1 71 ? -1.160 5.959 -2.650 1.00 98.06 71 ALA A O 1
ATOM 544 N N . ARG A 1 72 ? -1.303 7.853 -1.451 1.00 98.50 72 ARG A N 1
ATOM 545 C CA . ARG A 1 72 ? -1.327 7.169 -0.147 1.00 98.50 72 ARG A CA 1
ATOM 546 C C . ARG A 1 72 ? -2.528 6.238 -0.036 1.00 98.50 72 ARG A C 1
ATOM 548 O O . ARG A 1 72 ? -2.347 5.071 0.299 1.00 98.50 72 ARG A O 1
ATOM 555 N N . ALA A 1 73 ? -3.722 6.693 -0.417 1.00 98.44 73 ALA A N 1
ATOM 556 C CA . ALA A 1 73 ? -4.924 5.856 -0.443 1.00 98.44 73 ALA A CA 1
ATOM 557 C C . ALA A 1 73 ? -4.739 4.607 -1.330 1.00 98.44 73 ALA A C 1
ATOM 559 O O . ALA A 1 73 ? -5.087 3.494 -0.923 1.00 98.44 73 ALA A O 1
ATOM 560 N N . ARG A 1 74 ? -4.115 4.756 -2.509 1.00 98.44 74 ARG A N 1
ATOM 561 C CA . ARG A 1 74 ? -3.764 3.624 -3.389 1.00 98.44 74 ARG A CA 1
ATOM 562 C C . ARG A 1 74 ? -2.776 2.651 -2.743 1.00 98.44 74 ARG A C 1
ATOM 564 O O . ARG A 1 74 ? -2.984 1.441 -2.821 1.00 98.44 74 ARG A O 1
ATOM 571 N N . LEU A 1 75 ? -1.727 3.147 -2.088 1.00 98.56 75 LEU A N 1
ATOM 572 C CA . LEU A 1 75 ? -0.731 2.311 -1.404 1.00 98.56 75 LEU A CA 1
ATOM 573 C C . LEU A 1 75 ? -1.324 1.564 -0.198 1.00 98.56 75 LEU A C 1
ATOM 575 O O . LEU A 1 75 ? -1.038 0.381 0.006 1.00 98.56 75 LEU A O 1
ATOM 579 N N . VAL A 1 76 ? -2.212 2.208 0.561 1.00 98.69 76 VAL A N 1
ATOM 580 C CA . VAL A 1 76 ? -2.973 1.571 1.647 1.00 98.69 76 VAL A CA 1
ATOM 581 C C . VAL A 1 76 ? -3.865 0.455 1.090 1.00 98.69 76 VAL A C 1
ATOM 583 O O . VAL A 1 76 ? -3.847 -0.672 1.591 1.00 98.69 76 VAL A O 1
ATOM 586 N N . ARG A 1 77 ? -4.573 0.708 -0.017 1.00 98.25 77 ARG A N 1
ATOM 587 C CA . A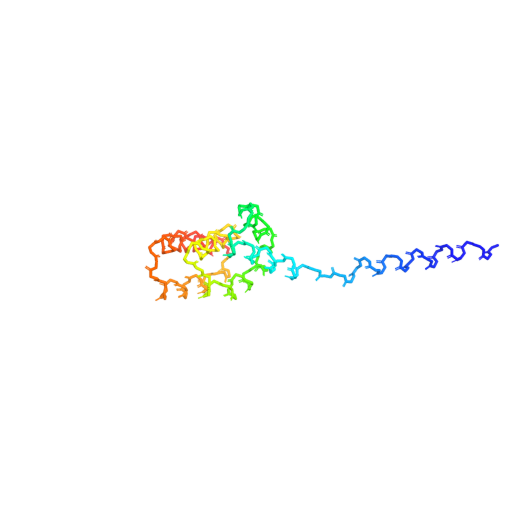RG A 1 77 ? -5.364 -0.318 -0.713 1.00 98.25 77 ARG A CA 1
ATOM 588 C C . ARG A 1 77 ? -4.496 -1.483 -1.200 1.00 98.25 77 ARG A C 1
ATOM 590 O O . ARG A 1 77 ? -4.882 -2.638 -1.018 1.00 98.25 77 ARG A O 1
ATOM 597 N N . ALA A 1 78 ? -3.327 -1.208 -1.779 1.00 98.50 78 ALA A N 1
ATOM 598 C CA . ALA A 1 78 ? -2.371 -2.238 -2.188 1.00 98.50 78 ALA A CA 1
ATOM 599 C C . ALA A 1 78 ? -1.932 -3.097 -0.989 1.00 98.50 78 ALA A C 1
ATOM 601 O O . ALA A 1 78 ? -1.940 -4.324 -1.065 1.00 98.50 78 ALA A O 1
ATOM 602 N N . THR A 1 79 ? -1.659 -2.463 0.153 1.00 98.50 79 THR A N 1
ATOM 603 C CA . THR A 1 79 ? -1.296 -3.130 1.413 1.00 98.50 79 THR A CA 1
ATOM 604 C C . THR A 1 79 ? -2.401 -4.067 1.907 1.00 98.50 79 THR A C 1
ATOM 606 O O . THR A 1 79 ? -2.131 -5.213 2.281 1.00 98.50 79 THR A O 1
ATOM 609 N N . ARG A 1 80 ? -3.669 -3.640 1.836 1.00 98.50 80 ARG A N 1
ATOM 610 C CA . ARG A 1 80 ? -4.822 -4.506 2.143 1.00 98.50 80 ARG A CA 1
ATOM 611 C C . ARG A 1 80 ? -4.873 -5.737 1.243 1.00 98.50 80 ARG A C 1
ATOM 613 O O . ARG A 1 80 ? -5.144 -6.835 1.732 1.00 98.50 80 ARG A O 1
ATOM 620 N N . ARG A 1 81 ? -4.618 -5.553 -0.056 1.00 98.31 81 ARG A N 1
ATOM 621 C CA . ARG A 1 81 ? -4.616 -6.628 -1.060 1.00 98.31 81 ARG A CA 1
ATOM 622 C C . ARG A 1 81 ? -3.460 -7.611 -0.847 1.00 98.31 81 ARG A C 1
ATOM 624 O O . ARG A 1 81 ? -3.696 -8.811 -0.932 1.00 98.31 81 ARG A O 1
ATOM 631 N N . ILE A 1 82 ? -2.265 -7.127 -0.488 1.00 98.19 82 ILE A N 1
ATOM 632 C CA . ILE A 1 82 ? -1.143 -7.972 -0.033 1.00 98.19 82 ILE A CA 1
ATOM 633 C C . ILE A 1 82 ? -1.582 -8.797 1.183 1.00 98.19 82 ILE A C 1
ATOM 635 O O . ILE A 1 82 ? -1.352 -10.002 1.257 1.00 98.19 82 ILE A O 1
ATOM 639 N N . GLY A 1 83 ? -2.266 -8.157 2.135 1.00 97.62 83 GLY A N 1
ATOM 640 C CA . GLY A 1 83 ? -2.951 -8.856 3.214 1.00 97.62 83 GLY A CA 1
ATOM 641 C C . GLY A 1 83 ? -2.021 -9.518 4.232 1.00 97.62 83 GLY A C 1
ATOM 642 O O . GLY A 1 83 ? -2.454 -10.455 4.908 1.00 97.62 83 GLY A O 1
ATOM 643 N N . SER A 1 84 ? -0.771 -9.058 4.326 1.00 96.75 84 SER A N 1
ATOM 644 C CA . SER A 1 84 ? 0.201 -9.531 5.310 1.00 96.75 84 SER A CA 1
ATOM 645 C C . SER A 1 84 ? 0.008 -8.827 6.658 1.00 96.75 84 SER A C 1
ATOM 647 O O . SER A 1 84 ? -0.008 -7.593 6.693 1.00 96.75 84 SER A O 1
ATOM 649 N N . PRO A 1 85 ? -0.083 -9.565 7.783 1.00 96.31 85 PRO A N 1
ATOM 650 C CA . PRO A 1 85 ? -0.109 -8.972 9.121 1.00 96.31 85 PRO A CA 1
ATOM 651 C C . PRO A 1 85 ? 1.121 -8.115 9.450 1.00 96.31 85 PRO A C 1
ATOM 653 O O . PRO A 1 85 ? 1.031 -7.259 10.326 1.00 96.31 85 PRO A O 1
ATOM 656 N N . GLU A 1 86 ? 2.243 -8.308 8.750 1.00 96.25 86 GLU A N 1
ATOM 657 C CA . GLU A 1 86 ? 3.469 -7.513 8.925 1.00 96.25 86 GLU A CA 1
ATOM 658 C C . GLU A 1 86 ? 3.277 -6.034 8.580 1.00 96.25 86 GLU A C 1
ATOM 660 O O . GLU A 1 86 ? 4.010 -5.191 9.078 1.00 96.25 86 GLU A O 1
ATOM 665 N N . ALA A 1 87 ? 2.245 -5.689 7.806 1.00 97.88 87 ALA A N 1
ATOM 666 C CA . ALA A 1 87 ? 1.918 -4.298 7.519 1.00 97.88 87 ALA A CA 1
ATOM 667 C C . ALA A 1 87 ? 1.193 -3.578 8.676 1.00 97.88 87 ALA A C 1
ATOM 669 O O . ALA A 1 87 ? 1.015 -2.362 8.626 1.00 97.88 87 ALA A O 1
ATOM 670 N N . LEU A 1 88 ? 0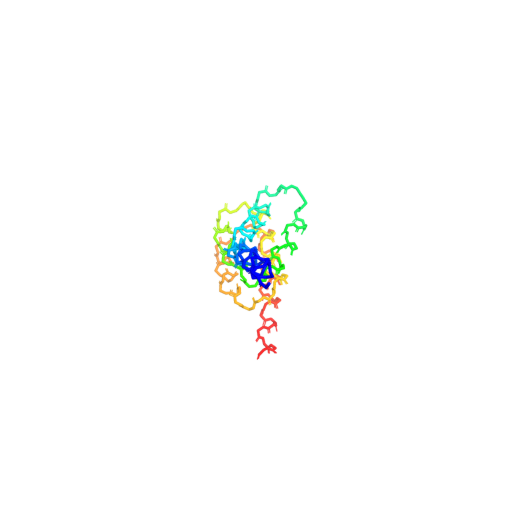.742 -4.295 9.716 1.00 97.75 88 LEU A N 1
ATOM 671 C CA . LEU A 1 88 ? -0.029 -3.704 10.820 1.00 97.75 88 LEU A CA 1
ATOM 672 C C . LEU A 1 88 ? 0.692 -2.552 11.544 1.00 97.75 88 LEU A C 1
ATOM 674 O O . LEU A 1 88 ? 0.019 -1.553 11.801 1.00 97.75 88 LEU A O 1
ATOM 678 N N . PRO A 1 89 ? 1.993 -2.638 11.892 1.00 97.56 89 PRO A N 1
ATOM 679 C CA . PRO A 1 89 ? 2.701 -1.534 12.541 1.00 97.56 89 PRO A CA 1
ATOM 680 C C . PRO A 1 89 ? 2.697 -0.264 11.686 1.00 97.56 89 PRO A C 1
ATOM 682 O O . PRO A 1 89 ? 2.290 0.787 12.178 1.00 97.56 89 PRO A O 1
ATOM 685 N N . LEU A 1 90 ? 3.029 -0.382 10.396 1.00 97.31 90 LEU A N 1
ATOM 686 C CA . LEU A 1 90 ? 3.017 0.735 9.450 1.00 97.31 90 LEU A CA 1
ATOM 687 C C . LEU A 1 90 ? 1.624 1.366 9.332 1.00 97.31 90 LEU A C 1
ATOM 689 O O . LEU A 1 90 ? 1.481 2.579 9.446 1.00 97.31 90 LEU A O 1
ATOM 693 N N . MET A 1 91 ? 0.579 0.552 9.143 1.00 98.31 91 MET A N 1
ATOM 694 C CA . MET A 1 91 ? -0.793 1.061 9.011 1.00 98.31 91 MET A CA 1
ATOM 695 C C . MET A 1 91 ? -1.282 1.742 10.297 1.00 98.31 91 MET A C 1
ATOM 697 O O . MET A 1 91 ? -1.992 2.742 10.228 1.00 98.31 91 MET A O 1
ATOM 701 N N . ARG A 1 92 ? -0.896 1.232 11.475 1.00 98.19 92 ARG A N 1
ATOM 702 C CA . ARG A 1 92 ? -1.224 1.858 12.766 1.00 98.19 92 ARG A CA 1
ATOM 703 C C . ARG A 1 92 ? -0.515 3.191 12.938 1.00 98.19 92 ARG A C 1
ATOM 705 O O . ARG A 1 92 ? -1.165 4.149 13.332 1.00 98.19 92 ARG A O 1
ATOM 712 N N . PHE A 1 93 ? 0.774 3.251 12.617 1.00 97.75 93 PHE A N 1
ATOM 713 C CA . PHE A 1 93 ? 1.529 4.498 12.658 1.00 97.75 93 PHE A CA 1
ATOM 714 C C . PHE A 1 93 ? 0.949 5.531 11.687 1.00 97.75 93 PHE A C 1
ATOM 716 O O . PHE A 1 93 ? 0.658 6.656 12.080 1.00 97.75 93 PHE A O 1
ATOM 723 N N . LEU A 1 94 ? 0.681 5.147 10.436 1.00 97.75 94 LEU A N 1
ATOM 724 C CA . LEU A 1 94 ? 0.100 6.070 9.463 1.00 97.75 94 LEU A CA 1
ATOM 725 C C . LEU A 1 94 ? -1.261 6.605 9.936 1.00 97.75 94 LEU A C 1
ATOM 727 O O . LEU A 1 94 ? -1.551 7.786 9.773 1.00 97.75 94 LEU A O 1
ATOM 731 N N . ARG A 1 95 ? -2.067 5.771 10.604 1.00 97.81 95 ARG A N 1
ATOM 732 C CA . ARG A 1 95 ? -3.361 6.182 11.162 1.00 97.81 95 ARG A CA 1
ATOM 733 C C . ARG A 1 95 ? -3.267 7.266 12.241 1.00 97.81 95 ARG A C 1
ATOM 735 O O . ARG A 1 95 ? -4.239 8.003 12.395 1.00 97.81 95 ARG A O 1
ATOM 742 N N . THR A 1 96 ? -2.154 7.373 12.975 1.00 97.75 96 THR A N 1
ATOM 743 C CA . THR A 1 96 ? -1.986 8.412 14.010 1.00 97.75 96 THR A CA 1
ATOM 744 C C . THR A 1 96 ? -1.597 9.771 13.441 1.00 97.75 96 THR A C 1
ATOM 746 O O . THR A 1 96 ? -1.773 10.774 14.123 1.00 97.75 96 THR A O 1
ATOM 749 N N . VAL A 1 97 ? -1.044 9.809 12.226 1.00 96.94 97 VAL A N 1
ATOM 750 C CA . VAL A 1 97 ? -0.521 11.041 11.610 1.00 96.94 97 VAL A CA 1
ATOM 751 C C . VAL A 1 97 ? -1.331 11.513 10.400 1.00 96.94 97 VAL A C 1
ATOM 753 O O . VAL A 1 97 ? -1.229 12.675 10.018 1.00 96.94 97 VAL A O 1
ATOM 756 N N . GLU A 1 98 ? -2.128 10.637 9.786 1.00 97.69 98 GLU A N 1
ATOM 757 C CA . GLU A 1 98 ? -2.934 10.963 8.610 1.00 97.69 98 GLU A CA 1
ATOM 758 C C . GLU A 1 98 ? -4.168 11.804 8.965 1.00 97.69 98 GLU A C 1
ATOM 760 O O . GLU A 1 98 ? -4.842 11.564 9.967 1.00 97.69 98 GLU A O 1
ATOM 765 N N . GLN A 1 99 ? -4.484 12.766 8.098 1.00 97.31 99 GLN A N 1
ATOM 766 C CA . GLN A 1 99 ? -5.609 13.692 8.265 1.00 97.31 99 GLN A CA 1
ATOM 767 C C . GLN A 1 99 ? -6.579 13.651 7.079 1.00 97.31 99 GLN A C 1
ATOM 769 O O . GLN A 1 99 ? -7.734 14.052 7.217 1.00 97.31 99 GLN A O 1
ATOM 774 N N . ASP A 1 100 ? -6.143 13.154 5.917 1.00 98.38 100 ASP A N 1
ATOM 775 C CA . ASP A 1 100 ? -6.992 13.084 4.732 1.00 98.38 100 ASP A CA 1
ATOM 776 C C . ASP A 1 100 ? -8.095 12.025 4.888 1.00 98.38 100 ASP A C 1
ATOM 778 O O . ASP A 1 100 ? -7.824 10.835 5.066 1.00 98.38 100 ASP A O 1
ATOM 782 N N . GLY A 1 101 ? -9.358 12.444 4.767 1.00 97.50 101 GLY A N 1
ATOM 783 C CA . GLY A 1 101 ? -10.517 11.571 4.974 1.00 97.50 101 GLY A CA 1
ATOM 784 C C . GLY A 1 101 ? -10.582 10.364 4.029 1.00 97.50 101 GLY A C 1
ATOM 785 O O . GLY A 1 101 ? -11.052 9.294 4.427 1.00 97.50 101 GLY A O 1
ATOM 786 N N . THR A 1 102 ? -10.073 10.490 2.801 1.00 97.00 102 THR A N 1
ATOM 787 C CA . THR A 1 102 ? -10.036 9.382 1.834 1.00 97.00 102 THR A CA 1
ATOM 788 C C . THR A 1 102 ? -9.011 8.341 2.261 1.00 97.00 102 THR A C 1
ATOM 790 O O . THR A 1 102 ? -9.305 7.142 2.261 1.00 97.00 102 THR A O 1
ATOM 793 N N . VAL A 1 103 ? -7.821 8.789 2.671 1.00 98.31 103 VAL A N 1
ATOM 794 C CA . VAL A 1 103 ? -6.771 7.891 3.168 1.00 98.31 103 VAL A CA 1
ATOM 795 C C . VAL A 1 103 ? -7.211 7.225 4.471 1.00 98.31 103 VAL A C 1
ATOM 797 O O . VAL A 1 103 ? -7.047 6.014 4.614 1.00 98.31 103 VAL A O 1
ATOM 800 N N . LEU A 1 104 ? -7.840 7.972 5.385 1.00 98.56 104 LEU A N 1
ATOM 801 C CA . LEU A 1 104 ? -8.370 7.443 6.644 1.00 98.56 104 LEU A CA 1
ATOM 802 C C . LEU A 1 104 ? -9.401 6.331 6.424 1.00 98.56 104 LEU A C 1
ATOM 804 O O . LEU A 1 104 ? -9.303 5.274 7.048 1.00 98.56 104 LEU A O 1
ATOM 808 N N . LYS A 1 105 ? -10.334 6.512 5.481 1.00 98.19 105 LYS A N 1
ATOM 809 C CA . LYS A 1 105 ? -11.309 5.473 5.114 1.00 98.19 105 LYS A CA 1
ATOM 810 C C . LYS A 1 105 ? -10.624 4.190 4.635 1.00 98.19 105 LYS A C 1
ATOM 812 O O . LYS A 1 105 ? -11.014 3.089 5.030 1.00 98.19 105 LYS A O 1
ATOM 817 N N . GLU A 1 106 ? -9.608 4.314 3.782 1.00 98.31 106 GLU A N 1
ATOM 818 C CA . GLU A 1 106 ? -8.857 3.152 3.299 1.00 98.31 106 GLU A CA 1
ATOM 819 C C . GLU A 1 106 ? -8.018 2.507 4.410 1.00 98.31 106 GLU A C 1
ATOM 821 O O . GLU A 1 106 ? -7.921 1.277 4.459 1.00 98.31 106 GLU A O 1
ATOM 826 N N . LEU A 1 107 ? -7.454 3.300 5.325 1.00 98.31 107 LEU A N 1
ATOM 827 C CA . LEU A 1 107 ? -6.690 2.820 6.479 1.00 98.31 107 LEU A CA 1
ATOM 828 C C . LEU A 1 107 ? -7.557 2.002 7.426 1.00 98.31 107 LEU A C 1
ATOM 830 O O . LEU A 1 107 ? -7.172 0.888 7.779 1.00 98.31 107 LEU A O 1
ATOM 834 N N . ASP A 1 108 ? -8.736 2.505 7.778 1.00 98.38 108 ASP A N 1
ATOM 835 C CA . ASP A 1 108 ? -9.650 1.828 8.698 1.00 98.38 108 ASP A CA 1
ATOM 836 C C . ASP A 1 108 ? -10.106 0.479 8.117 1.00 98.38 108 ASP A C 1
ATOM 838 O O . ASP A 1 108 ? -10.017 -0.562 8.778 1.00 98.38 108 ASP A O 1
ATOM 842 N N . ALA A 1 109 ? -10.469 0.455 6.831 1.00 98.25 109 ALA A N 1
ATOM 843 C CA . ALA A 1 109 ? -10.796 -0.782 6.124 1.00 98.25 109 ALA A CA 1
ATOM 844 C C . ALA A 1 109 ? -9.604 -1.761 6.055 1.00 98.25 109 ALA A C 1
ATOM 846 O O . ALA A 1 109 ? -9.774 -2.980 6.146 1.00 98.25 109 ALA A O 1
ATOM 847 N N . THR A 1 110 ? -8.381 -1.247 5.910 1.00 98.44 110 THR A N 1
ATOM 848 C CA . THR A 1 110 ? -7.154 -2.059 5.861 1.00 98.44 110 THR A CA 1
ATOM 849 C C . THR A 1 110 ? -6.811 -2.656 7.221 1.00 98.44 110 THR A C 1
ATOM 851 O O . THR A 1 110 ? -6.566 -3.859 7.318 1.00 98.44 110 THR A O 1
ATOM 854 N N . LEU A 1 111 ? -6.861 -1.860 8.288 1.00 98.44 111 LEU A N 1
ATOM 855 C CA . LEU A 1 111 ? -6.607 -2.303 9.657 1.00 98.44 111 LEU A CA 1
ATOM 856 C C . LEU A 1 111 ? -7.607 -3.372 10.106 1.00 98.44 111 LEU A C 1
ATOM 858 O O . LEU A 1 111 ? -7.195 -4.369 10.710 1.00 98.44 111 LEU A O 1
ATOM 862 N N . ALA A 1 112 ? -8.891 -3.213 9.769 1.00 97.81 112 ALA A N 1
ATOM 863 C CA . ALA A 1 112 ? -9.918 -4.214 10.045 1.00 97.81 112 ALA A CA 1
ATOM 864 C C . ALA A 1 112 ? -9.605 -5.552 9.349 1.00 97.81 112 ALA A C 1
ATOM 866 O O . ALA A 1 112 ? -9.575 -6.604 9.996 1.00 97.81 112 ALA A O 1
ATOM 867 N N . ALA A 1 113 ? -9.285 -5.514 8.050 1.00 97.38 113 ALA A N 1
ATOM 868 C CA . ALA A 1 113 ? -8.968 -6.706 7.263 1.00 97.38 113 ALA A CA 1
ATOM 869 C C . ALA A 1 113 ? -7.707 -7.436 7.766 1.00 97.38 113 ALA A C 1
ATOM 871 O O . ALA A 1 113 ? -7.706 -8.663 7.906 1.00 97.38 113 ALA A O 1
ATOM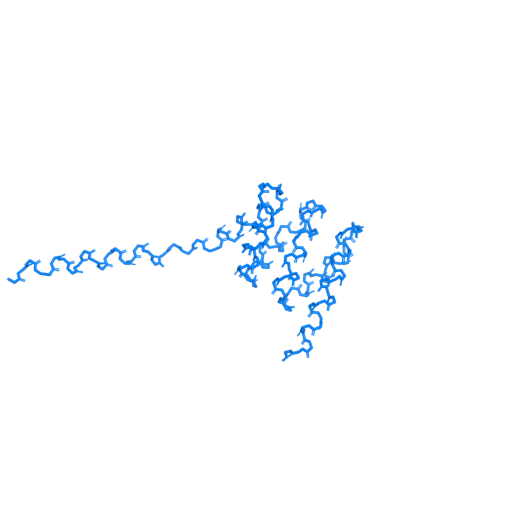 872 N N . LEU A 1 114 ? -6.635 -6.697 8.070 1.00 96.19 114 LEU A N 1
ATOM 873 C CA . LEU A 1 114 ? -5.379 -7.275 8.559 1.00 96.19 114 LEU A CA 1
ATOM 874 C C . LEU A 1 114 ? -5.517 -7.848 9.977 1.00 96.19 114 LEU A C 1
ATOM 876 O O . LEU A 1 114 ? -4.991 -8.926 10.265 1.00 96.19 114 LEU A O 1
ATOM 880 N N . SER A 1 115 ? -6.269 -7.176 10.852 1.00 93.56 115 SER A N 1
ATOM 881 C CA . SER A 1 115 ? -6.512 -7.647 12.222 1.00 93.56 115 SER A CA 1
ATOM 882 C C . SER A 1 115 ? -7.340 -8.933 12.249 1.00 93.56 115 SER A C 1
ATOM 884 O O . SER A 1 115 ? -7.062 -9.824 13.052 1.00 93.56 115 SER A O 1
ATOM 886 N N . ALA A 1 116 ? -8.313 -9.074 11.342 1.00 91.81 116 ALA A N 1
ATOM 887 C CA . ALA A 1 116 ? -9.080 -10.309 11.187 1.00 91.81 116 ALA A CA 1
ATOM 888 C C . ALA A 1 116 ? -8.204 -11.485 10.722 1.00 91.81 116 ALA A C 1
ATOM 890 O O . ALA A 1 116 ? -8.382 -12.608 11.192 1.00 91.81 116 ALA A O 1
ATOM 891 N N . LYS A 1 117 ? -7.226 -11.236 9.840 1.00 85.06 117 LYS A N 1
ATOM 892 C CA . LYS A 1 117 ? -6.268 -12.259 9.389 1.00 85.06 117 LYS A CA 1
ATOM 893 C C . LYS A 1 117 ? -5.286 -12.679 10.481 1.00 85.06 117 LYS A C 1
ATOM 895 O O . LYS A 1 117 ? -4.988 -13.865 10.574 1.00 85.06 117 LYS A O 1
ATOM 900 N N . LYS A 1 118 ? -4.817 -11.747 11.322 1.00 81.25 118 LYS A N 1
ATOM 901 C CA . LYS A 1 118 ? -3.896 -12.060 12.430 1.00 81.25 118 LYS A CA 1
ATOM 902 C C . LYS A 1 118 ? -4.479 -13.087 13.409 1.00 81.25 118 LYS A C 1
ATOM 904 O O . LYS A 1 118 ? -3.728 -13.883 13.939 1.00 81.25 118 LYS A O 1
ATOM 909 N N . LYS A 1 119 ? -5.800 -13.093 13.620 1.00 75.69 119 LYS A N 1
ATOM 910 C CA . LYS A 1 119 ? -6.480 -14.051 14.512 1.00 75.69 119 LYS A CA 1
ATOM 911 C C . LYS A 1 119 ? -6.597 -15.476 13.947 1.00 75.69 119 LYS A C 1
ATOM 913 O O . LYS A 1 119 ? -6.980 -16.371 14.686 1.00 75.69 119 LYS A O 1
ATOM 918 N N . LYS A 1 120 ? -6.363 -15.669 12.644 1.00 71.25 120 LYS A N 1
ATOM 919 C CA . LYS A 1 120 ? -6.529 -16.963 11.953 1.00 71.25 120 LYS A CA 1
ATOM 920 C C . LYS A 1 120 ? -5.220 -17.741 11.771 1.00 71.25 120 LYS A C 1
ATOM 922 O O . LYS A 1 120 ? -5.276 -18.867 11.288 1.00 71.25 120 LYS A O 1
ATOM 927 N N . LYS A 1 121 ? -4.077 -17.119 12.058 1.00 57.28 121 LYS A N 1
ATOM 928 C CA . LYS A 1 121 ? -2.752 -17.749 12.057 1.00 57.28 121 LYS A CA 1
ATOM 929 C C . LYS A 1 121 ? -2.360 -18.064 13.489 1.00 57.28 121 LYS A C 1
ATOM 931 O O . LYS A 1 121 ? -1.684 -19.093 13.662 1.00 57.28 121 LYS A O 1
#

Sequence (121 aa):
MKRALACLLSLSIALAAAACDDNRPHRCRAAVYRVVKGTGDIERHIDRVVAYGVYALVEIEQQIHHAPAEARARLVRATRRIGSPEALPLMRFLRTVEQDGTVLKELDATLAALSAKKKKK